Protein AF-A0A679JU51-F1 (afdb_monomer_lite)

Radius of gyration: 10.51 Å; chains: 1; bounding box: 30×18×28 Å

Structure (mmCIF, N/CA/C/O backbone):
data_AF-A0A679JU51-F1
#
_entry.id   AF-A0A679JU51-F1
#
loop_
_atom_site.group_PDB
_atom_site.id
_atom_site.type_symbol
_atom_site.label_atom_id
_atom_site.label_alt_id
_atom_site.label_comp_id
_atom_site.label_asym_id
_atom_site.label_entity_id
_atom_site.label_seq_id
_atom_site.pdbx_PDB_ins_code
_atom_site.Cartn_x
_atom_site.Cartn_y
_atom_site.Cartn_z
_atom_site.occupancy
_atom_site.B_iso_or_equiv
_atom_site.auth_seq_id
_atom_site.auth_comp_id
_atom_site.auth_asym_id
_atom_site.auth_atom_id
_atom_site.pdbx_PDB_model_num
ATOM 1 N N . MET A 1 1 ? -12.110 6.497 6.143 1.00 86.38 1 MET A N 1
ATOM 2 C CA . MET A 1 1 ? -11.941 5.989 4.761 1.00 86.38 1 MET A CA 1
ATOM 3 C C . MET A 1 1 ? -12.255 4.501 4.775 1.00 86.38 1 MET A C 1
ATOM 5 O O . MET A 1 1 ? -11.943 3.867 5.769 1.00 86.38 1 MET A O 1
ATOM 9 N N . GLU A 1 2 ? -12.919 3.960 3.753 1.00 95.19 2 GLU A N 1
ATOM 10 C CA . GLU A 1 2 ? -13.194 2.513 3.675 1.00 95.19 2 GLU A CA 1
ATOM 11 C C . GLU A 1 2 ? -11.931 1.736 3.293 1.00 95.19 2 GLU A C 1
ATOM 13 O O . GLU A 1 2 ? -11.119 2.250 2.524 1.00 95.19 2 GLU A O 1
ATOM 18 N N . PHE A 1 3 ? -11.794 0.496 3.776 1.00 95.00 3 PHE A N 1
ATOM 19 C CA . PHE A 1 3 ? -10.602 -0.327 3.541 1.00 95.00 3 PHE A CA 1
ATOM 20 C C . PHE A 1 3 ? -10.300 -0.528 2.049 1.00 95.00 3 PHE A C 1
ATOM 22 O O . PHE A 1 3 ? -9.155 -0.394 1.640 1.00 95.00 3 PHE A O 1
ATOM 29 N N . GLN A 1 4 ? -11.315 -0.745 1.204 1.00 95.12 4 GLN A N 1
ATOM 30 C CA . GLN A 1 4 ? -11.083 -0.892 -0.238 1.00 95.12 4 GLN A CA 1
ATOM 31 C C . GLN A 1 4 ? -10.494 0.382 -0.863 1.00 95.12 4 GLN A C 1
ATOM 33 O O . GLN A 1 4 ? -9.527 0.312 -1.607 1.00 95.12 4 GLN A O 1
ATOM 38 N N . LYS A 1 5 ? -11.009 1.563 -0.494 1.00 96.00 5 LYS A N 1
ATOM 39 C CA . LYS A 1 5 ? -10.468 2.848 -0.973 1.00 96.00 5 LYS A CA 1
ATOM 40 C C . LYS A 1 5 ? -9.059 3.111 -0.438 1.00 96.00 5 LYS A C 1
ATOM 42 O O . LYS A 1 5 ? -8.263 3.769 -1.103 1.00 96.00 5 LYS A O 1
ATOM 47 N N . TRP A 1 6 ? -8.768 2.616 0.764 1.00 97.06 6 TRP A N 1
ATOM 48 C CA . TRP A 1 6 ? -7.432 2.647 1.349 1.00 97.06 6 TRP A CA 1
ATOM 49 C C . TRP A 1 6 ? -6.464 1.777 0.533 1.00 97.06 6 TRP A C 1
ATOM 51 O O . TRP A 1 6 ? -5.404 2.268 0.153 1.00 97.06 6 TRP A O 1
ATOM 61 N N . LEU A 1 7 ? -6.862 0.551 0.164 1.00 95.88 7 LEU A N 1
ATOM 62 C CA . LEU A 1 7 ? -6.073 -0.337 -0.700 1.00 95.88 7 LEU A CA 1
ATOM 63 C C . LEU A 1 7 ? -5.867 0.253 -2.098 1.00 95.88 7 LEU A C 1
ATOM 65 O O . LEU A 1 7 ? -4.749 0.236 -2.598 1.00 95.88 7 LEU A O 1
ATOM 69 N N . ASP A 1 8 ? -6.904 0.828 -2.710 1.00 95.75 8 ASP A N 1
ATOM 70 C CA . ASP A 1 8 ? -6.792 1.452 -4.035 1.00 95.75 8 ASP A CA 1
ATOM 71 C C . ASP A 1 8 ? -5.805 2.634 -4.021 1.00 95.75 8 ASP A C 1
ATOM 73 O O . ASP A 1 8 ? -5.067 2.859 -4.982 1.00 95.75 8 ASP A O 1
ATOM 77 N N . ARG A 1 9 ? -5.772 3.399 -2.919 1.00 96.62 9 ARG A N 1
ATOM 78 C CA . ARG A 1 9 ? -4.796 4.480 -2.726 1.00 96.62 9 ARG A CA 1
ATOM 79 C C . ARG A 1 9 ? -3.390 3.927 -2.519 1.00 96.62 9 ARG A C 1
ATOM 81 O O . ARG A 1 9 ? -2.467 4.422 -3.159 1.00 96.62 9 ARG A O 1
ATOM 88 N N . LEU A 1 10 ? -3.237 2.902 -1.681 1.00 96.00 10 LEU A N 1
ATOM 89 C CA . LEU A 1 10 ? -1.955 2.236 -1.461 1.00 96.00 10 LEU A CA 1
ATOM 90 C C . LEU A 1 10 ? -1.395 1.643 -2.763 1.00 96.00 10 LEU A C 1
ATOM 92 O O . LEU A 1 10 ? -0.218 1.824 -3.043 1.00 96.00 10 LEU A O 1
ATOM 96 N N . ALA A 1 11 ? -2.228 1.007 -3.592 1.00 96.12 11 ALA A N 1
ATOM 97 C CA . ALA A 1 11 ? -1.810 0.416 -4.864 1.00 96.12 11 ALA A CA 1
ATOM 98 C C . ALA A 1 11 ? -1.153 1.459 -5.774 1.00 96.12 11 ALA A C 1
ATOM 100 O O . ALA A 1 11 ? -0.044 1.250 -6.256 1.00 96.12 11 ALA A O 1
ATOM 101 N N . ARG A 1 12 ? -1.796 2.622 -5.931 1.00 96.50 12 ARG A N 1
ATOM 102 C CA . ARG A 1 12 ? -1.240 3.735 -6.712 1.00 96.50 12 ARG A CA 1
ATOM 103 C C . ARG A 1 12 ? 0.065 4.245 -6.118 1.00 96.50 12 ARG A C 1
ATOM 105 O O . ARG A 1 12 ? 1.010 4.521 -6.843 1.00 96.50 12 ARG A O 1
ATOM 112 N N . LEU A 1 13 ? 0.127 4.380 -4.795 1.00 96.06 13 LEU A N 1
ATOM 113 C CA . LEU A 1 13 ? 1.342 4.816 -4.110 1.00 96.06 13 LEU A CA 1
ATOM 114 C C . LEU A 1 13 ? 2.506 3.839 -4.322 1.00 96.06 13 LEU A C 1
ATOM 116 O O . LEU A 1 13 ? 3.625 4.286 -4.552 1.00 96.06 13 LEU A O 1
ATOM 120 N N . ILE A 1 14 ? 2.242 2.531 -4.303 1.00 94.44 14 ILE A N 1
ATOM 121 C CA . ILE A 1 14 ? 3.226 1.487 -4.615 1.00 94.44 14 ILE A CA 1
ATOM 122 C C . ILE A 1 14 ? 3.687 1.605 -6.072 1.00 94.44 14 ILE A C 1
ATOM 124 O O . ILE A 1 14 ? 4.888 1.561 -6.326 1.00 94.44 14 ILE A O 1
ATOM 128 N N . GLU A 1 15 ? 2.767 1.813 -7.019 1.00 95.38 15 GLU A N 1
ATOM 129 C CA . GLU A 1 15 ? 3.097 2.009 -8.439 1.00 95.38 15 GLU A CA 1
ATOM 130 C C . GLU A 1 15 ? 4.042 3.191 -8.642 1.00 95.38 15 GLU A C 1
ATOM 132 O O . GLU A 1 15 ? 5.113 3.035 -9.227 1.00 95.38 15 GLU A O 1
ATOM 137 N N . TYR A 1 16 ? 3.697 4.355 -8.087 1.00 93.56 16 TYR A N 1
ATOM 138 C CA . TYR A 1 16 ? 4.551 5.539 -8.169 1.00 93.56 16 TYR A CA 1
ATOM 139 C C . TYR A 1 16 ? 5.868 5.362 -7.418 1.00 93.56 16 TYR A C 1
ATOM 141 O O . TYR A 1 16 ? 6.918 5.779 -7.901 1.00 93.56 16 TYR A O 1
ATOM 149 N N . GLY A 1 17 ? 5.819 4.753 -6.237 1.00 91.25 17 GLY A N 1
ATOM 150 C CA . GLY A 1 17 ? 6.972 4.603 -5.370 1.00 91.25 17 GLY A CA 1
ATOM 151 C C . GLY A 1 17 ? 8.034 3.668 -5.951 1.00 91.25 17 GLY A C 1
ATOM 152 O O . GLY A 1 17 ? 9.218 4.005 -5.974 1.00 91.25 17 GLY A O 1
ATOM 153 N N . PHE A 1 18 ? 7.618 2.498 -6.421 1.00 90.00 18 PHE A N 1
ATOM 154 C CA . PHE A 1 18 ? 8.514 1.492 -6.990 1.00 90.00 18 PHE A CA 1
ATOM 155 C C . PHE A 1 18 ? 8.686 1.637 -8.509 1.00 90.00 18 PHE A C 1
ATOM 157 O O . PHE A 1 18 ? 9.391 0.835 -9.119 1.00 90.00 18 PHE A O 1
ATOM 164 N N . ASN A 1 19 ? 8.079 2.665 -9.117 1.00 93.69 19 ASN A N 1
ATOM 165 C CA . ASN A 1 19 ? 8.061 2.895 -10.563 1.00 93.69 19 ASN A CA 1
ATOM 166 C C . ASN A 1 19 ? 7.569 1.654 -11.339 1.00 93.69 19 ASN A C 1
ATOM 168 O O . ASN A 1 19 ? 8.210 1.194 -12.288 1.00 93.69 19 ASN A O 1
ATOM 172 N N . LEU A 1 20 ? 6.447 1.090 -10.886 1.00 92.56 20 LEU A N 1
ATOM 173 C CA . LEU A 1 20 ? 5.800 -0.070 -11.499 1.00 92.56 20 LEU A CA 1
ATOM 174 C C . LEU A 1 20 ? 4.766 0.367 -12.550 1.00 92.56 20 LEU A C 1
ATOM 176 O O . LEU A 1 20 ? 4.231 1.472 -12.461 1.00 92.56 20 LEU A O 1
ATOM 180 N N . PRO A 1 21 ? 4.449 -0.497 -13.529 1.00 95.50 21 PRO A N 1
ATOM 181 C CA . PRO A 1 21 ? 3.349 -0.264 -14.459 1.00 95.50 21 PRO A CA 1
ATOM 182 C C . PRO A 1 21 ? 1.988 -0.120 -13.764 1.00 95.50 21 PRO A C 1
ATOM 184 O O . PRO A 1 21 ? 1.733 -0.742 -12.731 1.00 95.50 21 PRO A O 1
ATOM 187 N N . ASP A 1 22 ? 1.074 0.618 -14.394 1.00 93.25 22 ASP A N 1
ATOM 188 C CA . ASP A 1 22 ? -0.313 0.741 -13.939 1.00 93.25 22 ASP A CA 1
ATOM 189 C C . ASP A 1 22 ? -0.971 -0.638 -13.741 1.00 93.25 22 ASP A C 1
ATOM 191 O O . ASP A 1 22 ? -0.963 -1.500 -14.627 1.00 93.25 22 ASP A O 1
ATOM 195 N N . GLY A 1 23 ? -1.587 -0.839 -12.577 1.00 90.94 23 GLY A N 1
ATOM 196 C CA . GLY A 1 23 ? -2.239 -2.085 -12.180 1.00 90.94 23 GLY A CA 1
ATOM 197 C C . GLY A 1 23 ? -1.322 -3.081 -11.466 1.00 90.94 23 GLY A C 1
ATOM 198 O O . GLY A 1 23 ? -1.830 -4.036 -10.868 1.00 90.94 23 GLY A O 1
ATOM 199 N N . ASP A 1 24 ? -0.001 -2.884 -11.471 1.00 95.00 24 ASP A N 1
ATOM 200 C CA . ASP A 1 24 ? 0.923 -3.754 -10.736 1.00 95.00 24 ASP A CA 1
ATOM 201 C C . ASP A 1 24 ? 0.905 -3.484 -9.226 1.00 95.00 24 ASP A C 1
ATOM 203 O O . ASP A 1 24 ? 1.171 -4.401 -8.449 1.00 95.00 24 ASP A O 1
ATOM 207 N N . GLY A 1 25 ? 0.478 -2.302 -8.774 1.00 94.31 25 GLY A N 1
ATOM 208 C CA . GLY A 1 25 ? 0.288 -2.024 -7.348 1.00 94.31 25 GLY A CA 1
ATOM 209 C C . GLY A 1 25 ? -0.808 -2.889 -6.732 1.00 94.31 25 GLY A C 1
ATOM 210 O O . GLY A 1 25 ? -0.654 -3.421 -5.633 1.00 94.31 25 GLY A O 1
ATOM 211 N N . ALA A 1 26 ? -1.897 -3.118 -7.469 1.00 93.75 26 ALA A N 1
ATOM 212 C CA . ALA A 1 26 ? -2.961 -4.021 -7.032 1.00 93.75 26 ALA A CA 1
ATOM 213 C C . ALA A 1 26 ? -2.471 -5.479 -6.947 1.00 93.75 26 ALA A C 1
ATOM 215 O O . ALA A 1 26 ? -2.822 -6.201 -6.010 1.00 93.75 26 ALA A O 1
ATOM 216 N N . LYS A 1 27 ? -1.618 -5.908 -7.888 1.00 94.31 27 LYS A N 1
ATOM 217 C CA . LYS A 1 27 ? -0.982 -7.237 -7.855 1.00 94.31 27 LYS A CA 1
ATOM 218 C C . LYS A 1 27 ? -0.012 -7.364 -6.685 1.00 94.31 27 LYS A C 1
ATOM 220 O O . LYS A 1 27 ? 0.012 -8.411 -6.039 1.00 94.31 27 LYS A O 1
ATOM 225 N N . TYR A 1 28 ? 0.750 -6.312 -6.389 1.00 91.94 28 TYR A N 1
ATOM 226 C CA . TYR A 1 28 ? 1.644 -6.263 -5.236 1.00 91.94 28 TYR A CA 1
ATOM 227 C C . TYR A 1 28 ? 0.855 -6.449 -3.938 1.00 91.94 28 TYR A C 1
ATOM 229 O O . TYR A 1 28 ? 1.163 -7.343 -3.153 1.00 91.94 28 TYR A O 1
ATOM 237 N N . ILE A 1 29 ? -0.231 -5.692 -3.756 1.00 92.81 29 ILE A N 1
ATOM 238 C CA . ILE A 1 29 ? -1.121 -5.827 -2.594 1.00 92.81 29 ILE A CA 1
ATOM 239 C C . ILE A 1 29 ? -1.675 -7.251 -2.478 1.00 92.81 29 ILE A C 1
ATOM 241 O O . ILE A 1 29 ? -1.648 -7.834 -1.392 1.00 92.81 29 ILE A O 1
ATOM 245 N N . ALA A 1 30 ? -2.150 -7.827 -3.586 1.00 90.94 30 ALA A N 1
ATOM 246 C CA . ALA A 1 30 ? -2.670 -9.193 -3.606 1.00 90.94 30 ALA A CA 1
ATOM 247 C C . ALA A 1 30 ? -1.598 -10.236 -3.238 1.00 90.94 30 ALA A C 1
ATOM 249 O O . ALA A 1 30 ? -1.909 -11.216 -2.563 1.00 90.94 30 ALA A O 1
ATOM 250 N N . THR A 1 31 ? -0.344 -10.004 -3.637 1.00 89.38 31 THR A N 1
ATOM 251 C CA . THR A 1 31 ? 0.797 -10.894 -3.363 1.00 89.38 31 THR A CA 1
ATOM 252 C C . THR A 1 31 ? 1.293 -10.774 -1.920 1.00 89.38 31 THR A C 1
ATOM 254 O O . THR A 1 31 ? 1.588 -11.789 -1.297 1.00 89.38 31 THR A O 1
ATOM 257 N N . GLY A 1 32 ? 1.334 -9.559 -1.361 1.00 80.50 32 GLY A N 1
ATOM 258 C CA . GLY A 1 32 ? 1.749 -9.296 0.026 1.00 80.50 32 GLY A CA 1
ATOM 259 C C . GLY A 1 32 ? 0.773 -9.818 1.089 1.00 80.50 32 GLY A C 1
ATOM 260 O O . GLY A 1 32 ? 1.108 -9.872 2.269 1.00 80.50 32 GLY A O 1
ATOM 261 N N . GLY A 1 33 ? -0.422 -10.247 0.674 1.00 83.81 33 GLY A N 1
ATOM 262 C CA . GLY A 1 33 ? -1.449 -10.798 1.549 1.00 83.81 33 GLY A CA 1
ATOM 263 C C . GLY A 1 33 ? -2.335 -9.713 2.164 1.00 83.81 33 GLY A C 1
ATOM 264 O O . GLY A 1 33 ? -1.899 -8.893 2.967 1.00 83.81 33 GLY A O 1
ATOM 265 N N . VAL A 1 34 ? -3.629 -9.754 1.832 1.00 87.62 34 VAL A N 1
ATOM 266 C CA . VAL A 1 34 ? -4.641 -8.766 2.267 1.00 87.62 34 VAL A CA 1
ATOM 267 C C . VAL A 1 34 ? -4.708 -8.601 3.790 1.00 87.62 34 VAL A C 1
ATOM 269 O O . VAL A 1 34 ? -4.996 -7.507 4.270 1.00 87.62 34 VAL A O 1
ATOM 272 N N . THR A 1 35 ? -4.402 -9.651 4.556 1.00 91.62 35 THR A N 1
ATOM 273 C CA . THR A 1 35 ? -4.395 -9.615 6.025 1.00 91.62 35 THR A CA 1
ATOM 274 C C . THR A 1 35 ? -3.377 -8.623 6.586 1.00 91.62 35 THR A C 1
ATOM 276 O O . THR A 1 35 ? -3.737 -7.846 7.462 1.00 91.62 35 THR A O 1
ATOM 279 N N . CYS A 1 36 ? -2.156 -8.575 6.040 1.00 91.44 36 CYS A N 1
ATOM 280 C CA . CYS A 1 36 ? -1.109 -7.659 6.507 1.00 91.44 36 CYS A CA 1
ATOM 281 C C . CYS A 1 36 ? -1.548 -6.195 6.330 1.00 91.44 36 CYS A C 1
ATOM 283 O O . CYS A 1 36 ? -1.518 -5.387 7.259 1.00 91.44 36 CYS A O 1
AT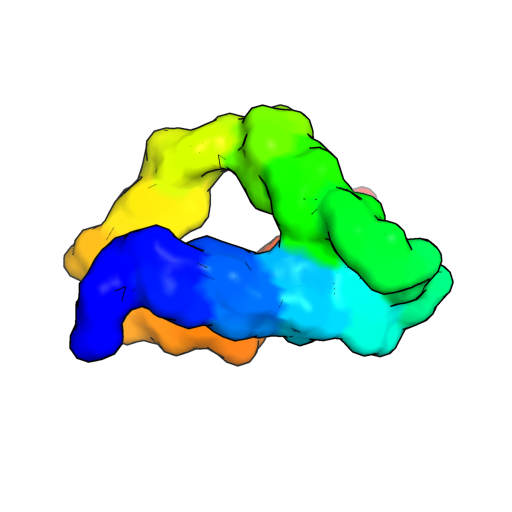OM 285 N N . TRP A 1 37 ? -2.087 -5.876 5.151 1.00 93.88 37 TRP A N 1
ATOM 286 C CA . TRP A 1 37 ? -2.649 -4.557 4.858 1.00 93.88 37 TRP A CA 1
ATOM 287 C C . TRP A 1 37 ? -3.846 -4.219 5.743 1.00 93.88 37 TRP A C 1
ATOM 289 O O . TRP A 1 37 ? -4.040 -3.062 6.121 1.00 93.88 37 TRP A O 1
ATOM 299 N N . ARG A 1 38 ? -4.653 -5.228 6.087 1.00 95.50 38 ARG A N 1
ATOM 300 C CA . ARG A 1 38 ? -5.804 -5.055 6.967 1.00 95.50 38 ARG A CA 1
ATOM 301 C C . ARG A 1 38 ? -5.383 -4.702 8.387 1.00 95.50 38 ARG A C 1
ATOM 303 O O . ARG A 1 38 ? -5.966 -3.790 8.959 1.00 95.50 38 ARG A O 1
ATOM 310 N N . GLU A 1 39 ? -4.355 -5.352 8.918 1.00 95.06 39 GLU A N 1
ATOM 311 C CA . GLU A 1 39 ? -3.807 -5.033 10.239 1.00 95.06 39 GLU A CA 1
ATOM 312 C C . GLU A 1 39 ? -3.251 -3.605 10.294 1.00 95.06 39 GLU A C 1
ATOM 314 O O . GLU A 1 39 ? -3.480 -2.894 11.271 1.00 95.06 39 GLU A O 1
ATOM 319 N N . MET A 1 40 ? -2.589 -3.137 9.230 1.00 95.12 40 MET A N 1
ATOM 320 C CA . MET A 1 40 ? -2.132 -1.743 9.145 1.00 95.12 40 MET A CA 1
ATOM 321 C C . MET A 1 40 ? -3.305 -0.755 9.124 1.00 95.12 40 MET A C 1
ATOM 323 O O . MET A 1 40 ? -3.284 0.241 9.849 1.00 95.12 40 MET A O 1
ATOM 327 N N . PHE A 1 41 ? -4.340 -1.042 8.332 1.00 96.50 41 PHE A N 1
ATOM 328 C CA . PHE A 1 41 ? -5.549 -0.223 8.271 1.00 96.50 41 PHE A CA 1
ATOM 329 C C . PHE A 1 41 ? -6.284 -0.167 9.616 1.00 96.50 41 PHE A C 1
ATOM 331 O O . PHE A 1 41 ? -6.627 0.919 10.084 1.00 96.50 41 PHE A O 1
ATOM 338 N N . ASP A 1 42 ? -6.497 -1.319 10.256 1.00 96.25 42 ASP A N 1
ATOM 339 C CA . ASP A 1 42 ? -7.170 -1.413 11.556 1.00 96.25 42 ASP A CA 1
ATOM 340 C C . ASP A 1 42 ? -6.311 -0.782 12.674 1.00 96.25 42 ASP A C 1
ATOM 342 O O . ASP A 1 42 ? -6.847 -0.231 13.635 1.00 96.25 42 ASP A O 1
ATOM 346 N N . GLY A 1 43 ? -4.982 -0.770 12.511 1.00 94.75 43 GLY A N 1
ATOM 347 C CA . GLY A 1 43 ? -4.031 -0.026 13.343 1.00 94.75 43 GLY A CA 1
ATOM 348 C C . GLY A 1 43 ? -4.023 1.491 13.111 1.00 94.75 43 GLY A C 1
ATOM 349 O O . GLY A 1 43 ? -3.291 2.206 13.795 1.00 94.75 43 GLY A O 1
ATOM 350 N N . GLY A 1 44 ? -4.827 1.995 12.170 1.00 95.50 44 GLY A N 1
ATOM 351 C CA . GLY A 1 44 ? -4.981 3.421 11.891 1.00 95.50 44 GLY A CA 1
ATOM 352 C C . GLY A 1 44 ? -3.883 4.030 11.019 1.00 95.50 44 GLY A C 1
ATOM 353 O O . GLY A 1 44 ? -3.799 5.256 10.947 1.00 95.50 44 GLY A O 1
ATOM 354 N N . LEU A 1 45 ? -3.054 3.216 10.35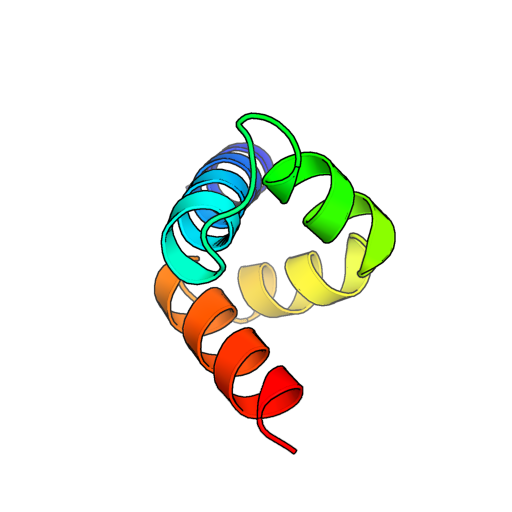5 1.00 96.19 45 LEU A N 1
ATOM 355 C CA . LEU A 1 45 ? -2.028 3.725 9.445 1.00 96.19 45 LEU A CA 1
ATOM 356 C C . LEU A 1 45 ? -2.665 4.312 8.183 1.00 96.19 45 LEU A C 1
ATOM 358 O O . LEU A 1 45 ? -3.637 3.776 7.632 1.00 96.19 45 LEU A O 1
ATOM 362 N N . SER A 1 46 ? -2.082 5.398 7.682 1.00 96.25 46 SER A N 1
ATOM 363 C CA . SER A 1 46 ? -2.408 5.885 6.345 1.00 96.25 46 SER A CA 1
ATOM 364 C C . SER A 1 46 ? -1.765 4.992 5.267 1.00 96.25 46 SER A C 1
ATOM 366 O O . SER A 1 46 ? -0.794 4.284 5.550 1.00 96.25 46 SER A O 1
ATOM 368 N N . PRO A 1 47 ? -2.289 4.987 4.027 1.00 95.75 47 PRO A N 1
ATOM 369 C CA . PRO A 1 47 ? -1.635 4.312 2.903 1.00 95.75 47 PRO A CA 1
ATOM 370 C C . PRO A 1 47 ? -0.187 4.773 2.693 1.00 95.75 47 PRO A C 1
ATOM 372 O O . PRO A 1 47 ? 0.670 3.979 2.320 1.00 95.75 47 PRO A O 1
ATOM 375 N N . GLU A 1 48 ? 0.091 6.049 2.945 1.00 95.56 48 GLU A N 1
ATOM 376 C CA . GLU A 1 48 ? 1.419 6.644 2.867 1.00 95.56 48 GLU A CA 1
ATOM 377 C C 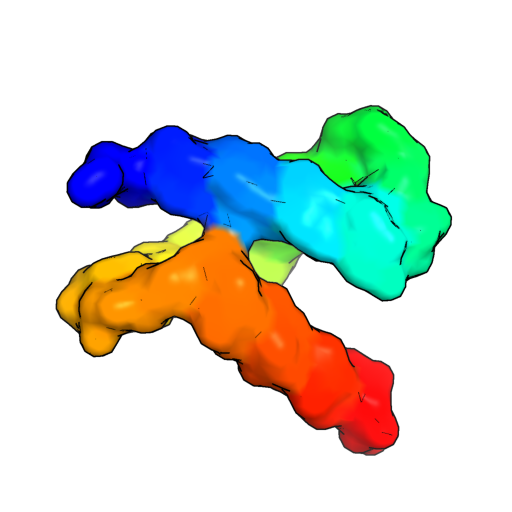. GLU A 1 48 ? 2.367 6.047 3.919 1.00 95.56 48 GLU A C 1
ATOM 379 O O . GLU A 1 48 ? 3.447 5.584 3.560 1.00 95.56 48 GLU A O 1
ATOM 384 N N . ASP A 1 49 ? 1.938 5.950 5.184 1.00 96.06 49 ASP A N 1
ATOM 385 C CA . ASP A 1 49 ? 2.746 5.326 6.247 1.00 96.06 49 ASP A CA 1
ATOM 386 C C . ASP A 1 49 ? 2.999 3.834 5.964 1.00 96.06 49 ASP A C 1
ATOM 388 O O . ASP A 1 49 ? 4.075 3.300 6.243 1.00 96.06 49 ASP A O 1
ATOM 392 N N . ALA A 1 50 ? 1.998 3.135 5.415 1.00 94.06 50 ALA A N 1
ATOM 393 C CA . ALA A 1 50 ? 2.132 1.735 5.019 1.00 94.06 50 ALA A CA 1
ATOM 394 C C . ALA A 1 50 ? 3.157 1.566 3.886 1.00 94.06 50 ALA A C 1
ATOM 396 O O . ALA A 1 50 ? 4.002 0.675 3.957 1.00 94.06 50 ALA A O 1
ATOM 397 N N . LEU A 1 51 ? 3.140 2.453 2.885 1.00 94.00 51 LEU A N 1
ATOM 398 C CA . LEU A 1 51 ? 4.144 2.482 1.821 1.00 94.00 51 LEU A CA 1
ATOM 399 C C . LEU A 1 51 ? 5.556 2.724 2.377 1.00 94.00 51 LEU A C 1
ATOM 401 O O . LEU A 1 51 ? 6.495 2.042 1.971 1.00 94.00 51 LEU A O 1
ATOM 405 N N . GLU A 1 52 ? 5.729 3.671 3.303 1.00 93.69 52 GLU A N 1
ATOM 406 C CA . GLU A 1 52 ? 7.038 3.932 3.919 1.00 93.69 52 GLU A CA 1
ATOM 407 C C . GLU A 1 52 ? 7.587 2.699 4.646 1.00 93.69 52 GLU A C 1
ATOM 409 O O . GLU A 1 52 ? 8.781 2.399 4.546 1.00 93.69 52 GLU A O 1
ATOM 414 N N . LYS A 1 53 ? 6.720 1.942 5.331 1.00 91.69 53 LYS A N 1
ATOM 415 C CA . LYS A 1 53 ? 7.102 0.672 5.964 1.00 91.69 53 LYS A CA 1
ATOM 416 C C . LYS A 1 53 ? 7.541 -0.378 4.951 1.00 91.69 53 LYS A C 1
ATOM 418 O O . LYS A 1 53 ? 8.546 -1.045 5.185 1.00 91.69 53 LYS A O 1
ATOM 423 N N . GLU A 1 54 ? 6.839 -0.496 3.830 1.00 89.75 54 GLU A N 1
ATOM 424 C CA . GLU A 1 54 ? 7.218 -1.413 2.751 1.00 89.75 54 GLU A CA 1
ATOM 425 C C . GLU A 1 54 ? 8.553 -1.037 2.120 1.00 89.75 54 GLU A C 1
ATOM 427 O O . GLU A 1 54 ? 9.402 -1.897 1.901 1.00 89.75 54 GLU A O 1
ATOM 432 N N . PHE A 1 55 ? 8.793 0.252 1.888 1.00 88.00 55 PHE A N 1
ATOM 433 C CA . PHE A 1 55 ? 10.090 0.716 1.407 1.00 88.00 55 PHE A CA 1
ATOM 434 C C . PHE A 1 55 ? 11.219 0.438 2.387 1.00 88.00 55 PHE A C 1
ATOM 436 O O . PHE A 1 55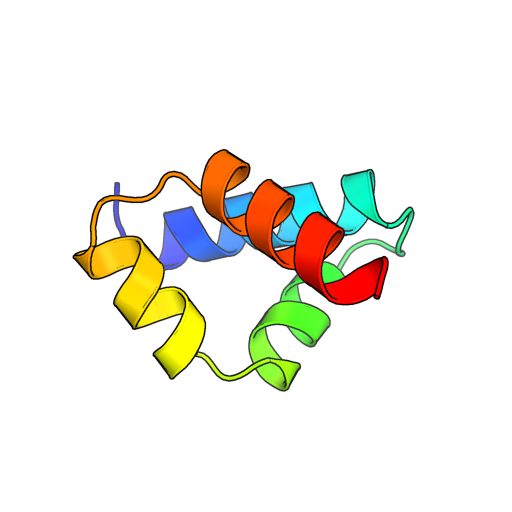 ? 12.313 0.052 1.971 1.00 88.00 55 PHE A O 1
ATOM 443 N N . ALA A 1 56 ? 10.974 0.642 3.682 1.00 88.69 56 ALA A N 1
ATOM 444 C CA . ALA A 1 56 ? 11.944 0.315 4.714 1.00 88.69 56 ALA A CA 1
ATOM 445 C C . ALA A 1 56 ? 12.246 -1.192 4.734 1.00 88.69 56 ALA A C 1
ATOM 447 O O . ALA A 1 56 ? 13.410 -1.570 4.859 1.00 88.69 56 ALA A O 1
ATOM 448 N N . ALA A 1 57 ? 11.227 -2.037 4.550 1.00 85.44 57 ALA A N 1
ATOM 449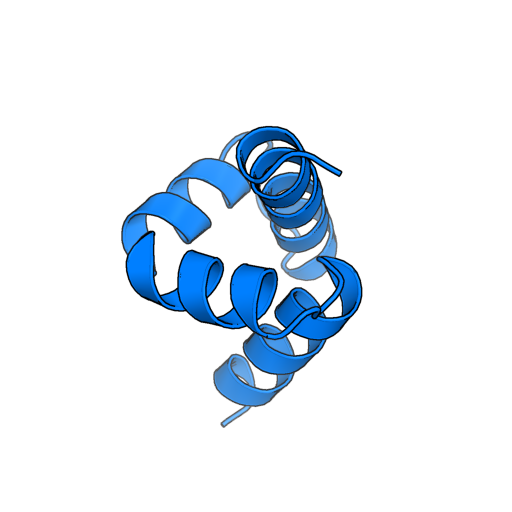 C CA . ALA A 1 57 ? 11.382 -3.487 4.465 1.00 85.44 57 ALA A CA 1
ATOM 450 C C . ALA A 1 57 ? 12.120 -3.934 3.191 1.00 85.44 57 ALA A C 1
ATOM 452 O O . ALA A 1 57 ? 12.973 -4.809 3.268 1.00 85.44 57 ALA A O 1
ATOM 453 N N . ALA A 1 58 ? 11.853 -3.312 2.038 1.00 81.31 58 ALA A N 1
ATOM 454 C CA . ALA A 1 58 ? 12.484 -3.647 0.756 1.00 81.31 58 ALA A CA 1
ATOM 455 C C . ALA A 1 58 ? 13.954 -3.196 0.640 1.00 81.31 58 ALA A C 1
ATOM 457 O O . ALA A 1 58 ? 14.659 -3.603 -0.283 1.00 81.31 58 ALA A O 1
ATOM 458 N N . ARG A 1 59 ? 14.418 -2.320 1.540 1.00 71.00 59 ARG A N 1
ATOM 459 C CA . ARG A 1 59 ? 15.791 -1.786 1.558 1.00 71.00 59 ARG A CA 1
ATOM 460 C C . ARG A 1 59 ? 16.769 -2.631 2.393 1.00 71.00 59 ARG A C 1
ATOM 462 O O . ARG A 1 59 ? 17.956 -2.300 2.424 1.00 71.00 59 ARG A O 1
ATOM 469 N N . HIS A 1 60 ? 16.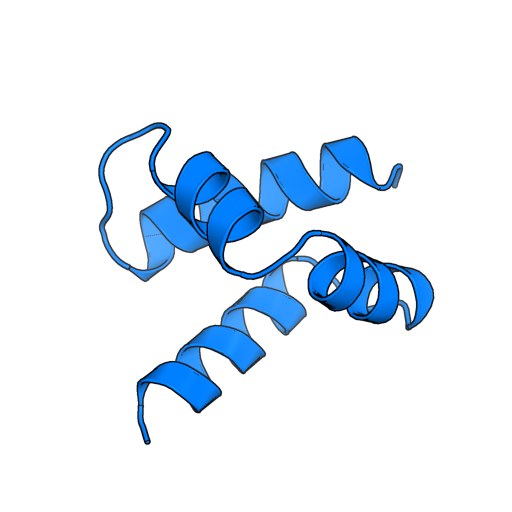289 -3.683 3.054 1.00 50.91 60 HIS A N 1
ATOM 470 C CA . HIS A 1 60 ? 17.066 -4.619 3.874 1.00 50.91 60 HIS A CA 1
ATOM 471 C C . HIS A 1 60 ? 17.168 -5.997 3.219 1.00 50.91 60 HIS A C 1
ATOM 473 O O . HIS A 1 60 ? 18.223 -6.638 3.430 1.00 50.91 60 HIS A O 1
#

pLDDT: mean 91.94, std 7.09, range [50.91, 97.06]

Foldseek 3Di:
DDLVVQQVVLLVVCCVVVVHDPPVSVVVCVVVPVVVSVVCVVVVHGSVNVVVVVVVVVVD

Secondary structure (DSSP, 8-state):
--HHHHHHHHHHHHHHHHTPPTTHHHHHHHHH-HHHHHHHHHTT--HHHHHHHHHHHHT-

Sequence (60 aa):
MEFQKWLDRLARLIEYGFNLPDGDGAKYIATGGVTCWREMFDGGLSPEDALEKEFAAARH